Protein AF-A0A256Z1C2-F1 (afdb_monomer)

Secondary structure (DSSP, 8-state):
---HHHHHHHGGGSSSSSPPP--S--HHHHHHHHHHHTSTT-------STTSSHHHHHHHHHHHHHHTT--GGG------TTTTS-GGGHHHHTTS-------

Sequence (103 aa):
MIRPELMEIISPFNFWERELDTGYPIEEYLDRFEDYLKVPSTIVAVTGVRRSGKTYLCRQMIRRLMEKGVNRHSLISLSFPYYHTRQRISNSIRRNCTASIRV

Structure (mmCIF, N/CA/C/O backbone):
data_AF-A0A256Z1C2-F1
#
_entry.id   AF-A0A256Z1C2-F1
#
loop_
_atom_site.group_PDB
_atom_site.id
_atom_site.type_symbol
_atom_site.label_atom_id
_atom_site.label_alt_id
_atom_site.label_comp_id
_atom_site.label_asym_id
_atom_site.label_entity_id
_atom_site.label_seq_id
_atom_site.pdbx_PDB_ins_code
_atom_site.Cartn_x
_atom_site.Cartn_y
_atom_site.Cartn_z
_atom_site.occupancy
_atom_site.B_iso_or_equiv
_atom_site.auth_seq_id
_atom_site.auth_comp_id
_atom_site.auth_asym_id
_atom_site.auth_atom_id
_atom_site.pdbx_PDB_model_num
ATOM 1 N N . MET A 1 1 ? 7.517 7.834 18.724 1.00 45.72 1 MET A N 1
ATOM 2 C CA . MET A 1 1 ? 7.719 9.043 17.898 1.00 45.72 1 MET A CA 1
ATOM 3 C C . MET A 1 1 ? 8.659 8.677 16.756 1.00 45.72 1 MET A C 1
ATOM 5 O O . MET A 1 1 ? 9.721 8.127 17.027 1.00 45.72 1 MET A O 1
ATOM 9 N N . ILE A 1 2 ? 8.232 8.853 15.502 1.00 62.06 2 ILE A N 1
ATOM 10 C CA . ILE A 1 2 ? 9.070 8.586 14.319 1.00 62.06 2 ILE A CA 1
ATOM 11 C C . ILE A 1 2 ? 10.225 9.593 14.338 1.00 62.06 2 ILE A C 1
ATOM 13 O O . ILE A 1 2 ? 10.014 10.767 14.630 1.00 62.06 2 ILE A O 1
ATOM 17 N N . ARG A 1 3 ? 11.450 9.121 14.092 1.00 75.62 3 ARG A N 1
ATOM 18 C CA . ARG A 1 3 ? 12.641 9.976 14.063 1.00 75.62 3 ARG A CA 1
ATOM 19 C C . ARG A 1 3 ? 12.549 10.964 12.884 1.00 75.62 3 ARG A C 1
ATOM 21 O O . ARG A 1 3 ? 12.180 10.513 11.797 1.00 75.62 3 ARG A O 1
ATOM 28 N N . PRO A 1 4 ? 12.875 12.259 13.050 1.00 74.81 4 PRO A N 1
ATOM 29 C CA . PRO A 1 4 ? 12.774 13.251 11.972 1.00 74.81 4 PRO A CA 1
ATOM 30 C C . PRO A 1 4 ? 13.534 12.841 10.706 1.00 74.81 4 PRO A C 1
ATOM 32 O O . PRO A 1 4 ? 13.035 13.008 9.597 1.00 74.81 4 PRO A O 1
ATOM 35 N N . GLU A 1 5 ? 14.694 12.204 10.876 1.00 76.50 5 GLU A N 1
ATOM 36 C CA . GLU A 1 5 ? 15.541 11.730 9.778 1.00 76.50 5 GLU A CA 1
ATOM 37 C C . GLU A 1 5 ? 14.872 10.603 8.986 1.00 76.50 5 GLU A C 1
ATOM 39 O O . GLU A 1 5 ? 15.088 10.457 7.787 1.00 76.50 5 GLU A O 1
ATOM 44 N N . LEU A 1 6 ? 14.046 9.789 9.653 1.00 73.25 6 LEU A N 1
ATOM 45 C CA . LEU A 1 6 ? 13.258 8.772 8.974 1.00 73.25 6 LEU A CA 1
ATOM 46 C C . LEU A 1 6 ? 12.157 9.445 8.154 1.00 73.25 6 LEU A C 1
ATOM 48 O O . LEU A 1 6 ? 11.985 9.081 6.999 1.00 73.25 6 LEU A O 1
ATOM 52 N N . MET A 1 7 ? 11.477 10.453 8.709 1.00 72.62 7 MET A N 1
ATOM 53 C CA . MET A 1 7 ? 10.385 11.170 8.040 1.00 72.62 7 MET A CA 1
ATOM 54 C C . MET A 1 7 ? 10.808 11.747 6.682 1.00 72.62 7 MET A C 1
ATOM 56 O O . MET A 1 7 ? 10.088 11.586 5.699 1.00 72.62 7 MET A O 1
ATOM 60 N N . GLU A 1 8 ? 12.006 12.329 6.606 1.00 75.88 8 GLU A N 1
ATOM 61 C CA . GLU A 1 8 ? 12.574 12.871 5.365 1.00 75.88 8 GLU A CA 1
ATOM 62 C C . GLU A 1 8 ? 12.800 11.783 4.296 1.00 75.88 8 GLU A C 1
ATOM 64 O O . GLU A 1 8 ? 12.578 12.007 3.107 1.00 75.88 8 GLU A O 1
ATOM 69 N N . ILE A 1 9 ? 13.174 10.569 4.715 1.00 76.50 9 ILE A N 1
ATOM 70 C CA . ILE A 1 9 ? 13.432 9.438 3.812 1.00 76.50 9 ILE A CA 1
ATOM 71 C C . ILE A 1 9 ? 12.128 8.837 3.271 1.00 76.50 9 ILE A C 1
ATOM 73 O O . ILE A 1 9 ? 12.075 8.442 2.106 1.00 76.50 9 ILE A O 1
ATOM 77 N N . ILE A 1 10 ? 11.086 8.731 4.103 1.00 77.81 10 ILE A N 1
ATOM 78 C CA . ILE A 1 10 ? 9.801 8.122 3.710 1.00 77.81 10 ILE A CA 1
ATOM 79 C C . ILE A 1 10 ? 8.843 9.110 3.045 1.00 77.81 10 ILE A C 1
ATOM 81 O O . ILE A 1 10 ? 8.037 8.670 2.225 1.00 77.81 10 ILE A O 1
ATOM 85 N N . SER A 1 11 ? 8.919 10.410 3.342 1.00 78.94 11 SER A N 1
ATOM 86 C CA . SER A 1 11 ? 8.001 11.423 2.791 1.00 78.94 11 SER A CA 1
ATOM 87 C C . SER A 1 11 ? 7.818 11.336 1.259 1.00 78.94 11 SER A C 1
ATOM 89 O O . SER A 1 11 ? 6.672 11.280 0.812 1.00 78.94 11 SER A O 1
ATOM 91 N N . PRO A 1 12 ? 8.877 11.163 0.433 1.00 76.31 12 PRO A N 1
ATOM 92 C CA . PRO A 1 12 ? 8.740 11.095 -1.027 1.00 76.31 12 PRO A CA 1
ATOM 93 C C . PRO A 1 12 ? 7.942 9.895 -1.555 1.00 76.31 12 PRO A C 1
ATOM 95 O O . PRO A 1 12 ? 7.509 9.901 -2.706 1.00 76.31 12 PRO A O 1
ATOM 98 N N . PHE A 1 13 ? 7.784 8.842 -0.750 1.00 73.88 13 PHE A N 1
ATOM 99 C CA . PHE A 1 13 ? 7.085 7.611 -1.129 1.00 73.88 13 PHE A CA 1
ATOM 100 C C . PHE A 1 13 ? 5.658 7.541 -0.579 1.00 73.88 13 PHE A C 1
ATOM 102 O O . PHE A 1 13 ? 4.981 6.530 -0.791 1.00 73.88 13 PHE A O 1
ATOM 109 N N . ASN A 1 14 ? 5.216 8.590 0.119 1.00 82.12 14 ASN A N 1
ATOM 110 C CA . ASN A 1 14 ? 3.912 8.688 0.755 1.00 82.12 14 ASN A CA 1
ATOM 111 C C . ASN A 1 14 ? 3.049 9.770 0.105 1.00 82.12 14 ASN A C 1
ATOM 113 O O . ASN A 1 14 ? 3.546 10.755 -0.432 1.00 82.12 14 ASN A O 1
ATOM 117 N N . PHE A 1 15 ? 1.732 9.608 0.217 1.00 77.38 15 PHE A N 1
ATOM 118 C CA . PHE A 1 15 ? 0.740 10.566 -0.278 1.00 77.38 15 PHE A CA 1
ATOM 119 C C . PHE A 1 15 ? 0.519 11.746 0.693 1.00 77.38 15 PHE A C 1
ATOM 121 O O . PHE A 1 15 ? -0.608 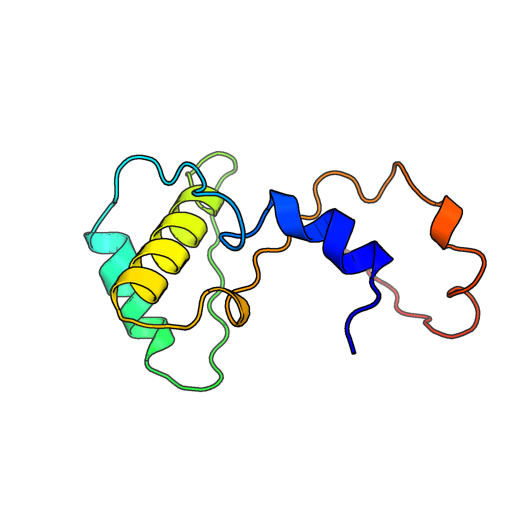12.202 0.886 1.00 77.38 15 PHE A O 1
ATOM 128 N N . TRP A 1 16 ? 1.574 12.199 1.379 1.00 79.12 16 TRP A N 1
ATOM 129 C CA . TRP A 1 16 ? 1.471 13.250 2.398 1.00 79.12 16 TRP A CA 1
ATOM 130 C C . TRP A 1 16 ? 1.508 14.640 1.774 1.00 79.12 16 TRP A C 1
ATOM 132 O O . TRP A 1 16 ? 0.563 15.406 1.916 1.00 79.12 16 TRP A O 1
ATOM 142 N N . GLU A 1 17 ? 2.583 14.941 1.050 1.00 71.56 17 GLU A N 1
ATOM 143 C CA . GLU A 1 17 ? 2.816 16.266 0.463 1.00 71.56 17 GLU A CA 1
ATOM 144 C C . GLU A 1 17 ? 2.633 16.280 -1.058 1.00 71.56 17 GLU A C 1
ATOM 146 O O . GLU A 1 17 ? 2.612 17.344 -1.674 1.00 71.56 17 GLU A O 1
ATOM 151 N N . ARG A 1 18 ? 2.539 15.100 -1.687 1.00 75.25 18 ARG A N 1
ATOM 152 C CA . ARG A 1 18 ? 2.477 14.944 -3.144 1.00 75.25 18 ARG A CA 1
ATOM 153 C C . ARG A 1 18 ? 1.520 13.830 -3.533 1.00 75.25 18 ARG A C 1
ATOM 155 O O . ARG A 1 18 ? 1.441 12.803 -2.862 1.00 75.25 18 ARG A O 1
ATOM 162 N N . GLU A 1 19 ? 0.836 14.017 -4.654 1.00 76.81 19 GLU A N 1
ATOM 163 C CA . GLU A 1 19 ? 0.109 12.930 -5.298 1.00 76.81 19 GLU A CA 1
ATOM 164 C C . GLU A 1 19 ? 1.101 12.027 -6.031 1.00 76.81 19 GLU A C 1
ATOM 166 O O . GLU A 1 19 ? 1.933 12.491 -6.813 1.00 76.81 19 GLU A O 1
ATOM 171 N N . 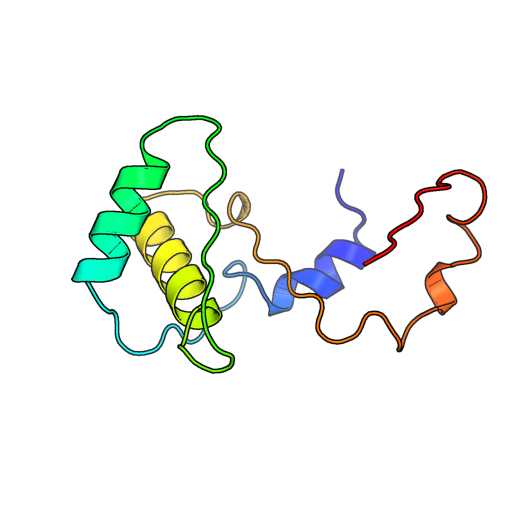LEU A 1 20 ? 1.044 10.726 -5.746 1.00 81.38 20 LEU A N 1
ATOM 172 C CA . LEU A 1 20 ? 1.843 9.742 -6.463 1.00 81.38 20 LEU A CA 1
ATOM 173 C C . LEU A 1 20 ? 1.088 9.264 -7.698 1.00 81.38 20 LEU A C 1
ATOM 1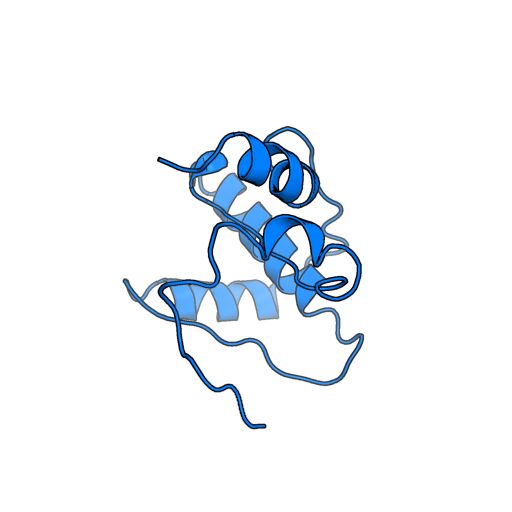75 O O . LEU A 1 20 ? -0.129 9.067 -7.666 1.00 81.38 20 LEU A O 1
ATOM 179 N N . ASP A 1 21 ? 1.842 8.989 -8.761 1.00 82.06 21 ASP A N 1
ATOM 180 C CA . ASP A 1 21 ? 1.296 8.313 -9.929 1.00 82.06 21 ASP A CA 1
ATOM 181 C C . ASP A 1 21 ? 0.748 6.933 -9.531 1.00 82.06 21 ASP A C 1
ATOM 183 O O . ASP A 1 21 ? 1.451 6.068 -8.984 1.00 82.06 21 ASP A O 1
ATOM 187 N N . THR A 1 22 ? -0.545 6.777 -9.795 1.00 84.12 22 THR A N 1
ATOM 188 C CA . THR A 1 22 ? -1.352 5.595 -9.499 1.00 84.12 22 THR A CA 1
ATOM 189 C C . THR A 1 22 ? -1.713 4.822 -10.764 1.00 84.12 22 THR A C 1
ATOM 191 O O . THR A 1 22 ? -2.236 3.718 -10.650 1.00 84.12 22 THR A O 1
ATOM 194 N N . GLY A 1 23 ? -1.362 5.309 -11.959 1.00 85.25 23 GLY A N 1
ATOM 195 C CA . GLY A 1 23 ? -1.719 4.666 -13.223 1.00 85.25 23 GLY A CA 1
ATOM 196 C C . GLY A 1 23 ? -3.235 4.524 -13.424 1.00 85.25 23 GLY A C 1
ATOM 197 O O . GLY A 1 23 ? -4.025 5.258 -12.835 1.00 85.25 23 GLY A O 1
ATOM 198 N N . TYR A 1 24 ? -3.640 3.561 -14.258 1.00 85.44 24 TYR A N 1
ATOM 199 C CA . TYR A 1 24 ? -5.050 3.269 -14.529 1.00 85.44 24 TYR A CA 1
ATOM 200 C C . TYR A 1 24 ? -5.609 2.248 -13.521 1.00 85.44 24 TYR A C 1
ATOM 202 O O . TYR A 1 24 ? -5.014 1.171 -13.381 1.00 85.44 24 TYR A O 1
ATOM 210 N N . PRO A 1 25 ? -6.710 2.556 -12.812 1.00 82.88 25 PRO A N 1
ATOM 211 C CA . PRO A 1 25 ? -7.271 1.668 -11.802 1.00 82.88 25 PRO A CA 1
ATOM 212 C C . PRO A 1 25 ? -7.828 0.390 -12.433 1.00 82.88 25 PRO A C 1
ATOM 214 O O . PRO A 1 25 ? -8.482 0.422 -13.472 1.00 82.88 25 PRO A O 1
ATOM 217 N N . ILE A 1 26 ? -7.572 -0.747 -11.786 1.00 87.19 26 ILE A N 1
ATOM 218 C CA . ILE A 1 26 ? -8.169 -2.030 -12.166 1.00 87.19 26 ILE A CA 1
ATOM 219 C C . ILE A 1 26 ? -9.197 -2.391 -11.097 1.00 87.19 26 ILE A C 1
ATOM 221 O O . ILE A 1 26 ? -8.861 -3.031 -10.098 1.00 87.19 26 ILE A O 1
ATOM 225 N N . GLU A 1 27 ? -10.435 -1.935 -11.294 1.00 91.75 27 GLU A N 1
ATOM 226 C CA . GLU A 1 27 ? -11.483 -1.970 -10.261 1.00 91.75 27 GLU A CA 1
ATOM 227 C C . GLU A 1 27 ? -11.726 -3.370 -9.691 1.00 91.75 27 GLU A C 1
ATOM 229 O O . GLU A 1 27 ? -11.793 -3.520 -8.477 1.00 91.75 27 GLU A O 1
ATOM 234 N N . GLU A 1 28 ? -11.715 -4.412 -10.528 1.00 91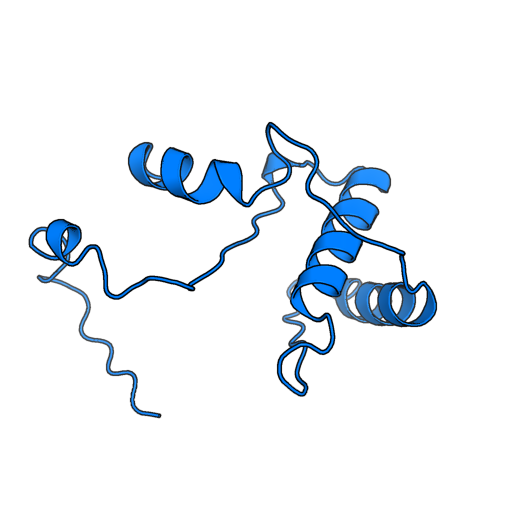.50 28 GLU A N 1
ATOM 235 C CA . GLU A 1 28 ? -11.906 -5.799 -10.080 1.00 91.50 28 GLU A CA 1
ATOM 236 C C . GLU A 1 28 ? -10.896 -6.217 -8.992 1.00 91.50 28 GLU A C 1
ATOM 238 O O . GLU A 1 28 ? -11.258 -6.835 -7.990 1.00 91.50 28 GLU A O 1
ATOM 243 N N . TYR A 1 29 ? -9.614 -5.870 -9.155 1.00 90.12 29 TYR A N 1
ATOM 244 C CA . TYR A 1 29 ? -8.594 -6.205 -8.157 1.00 90.12 29 TYR A CA 1
ATOM 245 C C . TYR A 1 29 ? -8.680 -5.307 -6.929 1.00 90.12 29 TYR A C 1
ATOM 247 O O . TYR A 1 29 ? -8.378 -5.768 -5.827 1.00 90.12 29 TYR A O 1
ATOM 255 N N . LEU A 1 30 ? -9.070 -4.044 -7.105 1.00 91.69 30 LEU A N 1
ATOM 256 C CA . LEU A 1 30 ? -9.251 -3.115 -5.994 1.00 91.69 30 LEU A CA 1
ATOM 257 C C . LEU A 1 30 ? -10.416 -3.542 -5.105 1.00 91.69 30 LEU A C 1
ATOM 259 O O . LEU A 1 30 ? -10.247 -3.572 -3.891 1.00 91.69 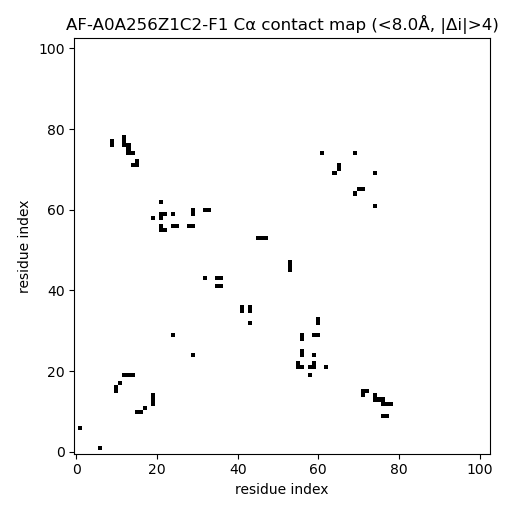30 LEU A O 1
ATOM 263 N N . ASP A 1 31 ? -11.536 -3.960 -5.687 1.00 93.25 31 ASP A N 1
ATOM 264 C CA . ASP A 1 31 ? -12.702 -4.430 -4.938 1.00 93.25 31 ASP A CA 1
ATOM 265 C C . ASP A 1 31 ? -12.363 -5.678 -4.114 1.00 93.25 31 ASP A C 1
ATOM 267 O O . ASP A 1 31 ? -12.605 -5.718 -2.908 1.00 93.25 31 ASP A O 1
ATOM 271 N N . ARG A 1 32 ? -11.684 -6.660 -4.723 1.00 91.12 32 ARG A N 1
ATOM 272 C CA . ARG A 1 32 ? -11.239 -7.869 -4.005 1.00 91.12 32 ARG A CA 1
ATOM 273 C C . ARG A 1 32 ? -10.245 -7.547 -2.896 1.00 91.12 32 ARG A C 1
ATOM 275 O O . ARG A 1 32 ? -10.299 -8.145 -1.826 1.00 91.12 32 ARG A O 1
ATOM 282 N N . PHE A 1 33 ? -9.314 -6.628 -3.144 1.00 91.12 33 PHE A N 1
ATOM 283 C CA . PHE A 1 33 ? -8.347 -6.207 -2.135 1.00 91.12 33 PHE A CA 1
ATOM 284 C C . PHE A 1 33 ? -9.067 -5.499 -0.976 1.00 91.12 33 PHE A C 1
ATOM 286 O O . PHE A 1 33 ? -8.812 -5.807 0.188 1.00 91.12 33 PHE A O 1
ATOM 293 N N . GLU A 1 34 ? -10.028 -4.629 -1.268 1.00 90.50 34 GLU A N 1
ATOM 294 C CA . GLU A 1 34 ? -10.829 -3.972 -0.241 1.00 90.50 34 GLU A CA 1
ATOM 295 C C . GLU A 1 34 ? -11.626 -4.967 0.611 1.00 90.50 34 GLU A C 1
ATOM 297 O O . GLU A 1 34 ? -11.657 -4.827 1.834 1.00 90.50 34 GLU A O 1
ATOM 302 N N . ASP A 1 35 ? -12.205 -6.001 0.003 1.00 90.88 35 ASP A N 1
ATOM 303 C CA . ASP A 1 35 ? -12.910 -7.052 0.738 1.00 90.88 35 ASP A CA 1
ATOM 304 C C . ASP A 1 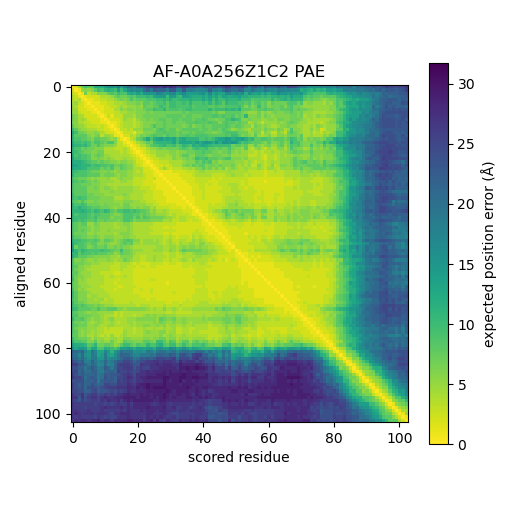35 ? -12.014 -7.737 1.779 1.00 90.88 35 ASP A C 1
ATOM 306 O O . ASP A 1 35 ? -12.452 -7.969 2.908 1.00 90.88 35 ASP A O 1
ATOM 310 N N . TYR A 1 36 ? -10.740 -7.980 1.456 1.00 90.00 36 TYR A N 1
ATOM 311 C CA . TYR A 1 36 ? -9.779 -8.526 2.420 1.00 90.00 36 TYR A CA 1
ATOM 312 C C . TYR A 1 36 ? -9.410 -7.536 3.537 1.00 90.00 36 TYR A C 1
ATOM 314 O O . TYR A 1 36 ? -9.075 -7.963 4.642 1.00 90.00 36 TYR A O 1
ATOM 322 N N . LEU A 1 37 ? -9.479 -6.226 3.279 1.00 87.94 37 LEU A N 1
ATOM 323 C CA . LEU A 1 37 ? -9.163 -5.180 4.261 1.00 87.94 37 LEU A CA 1
ATOM 324 C C . LEU A 1 37 ? -10.309 -4.891 5.244 1.00 87.94 37 LEU A C 1
ATOM 326 O O . LEU A 1 37 ? -10.066 -4.278 6.283 1.00 87.94 37 LEU A O 1
ATOM 330 N N . LYS A 1 38 ? -11.541 -5.341 4.962 1.00 87.56 38 LYS A N 1
ATOM 331 C CA . LYS A 1 38 ? -12.695 -5.179 5.872 1.00 87.56 38 LYS A CA 1
ATOM 332 C C . LYS A 1 38 ? -12.507 -5.898 7.207 1.00 87.56 38 LYS A C 1
ATOM 334 O O . LYS A 1 38 ? -13.121 -5.513 8.200 1.00 87.56 38 LYS A O 1
ATOM 339 N N . VAL A 1 39 ? -11.681 -6.943 7.237 1.00 89.00 39 VAL A N 1
ATOM 340 C CA . VAL A 1 39 ? -11.395 -7.689 8.461 1.00 89.00 39 VAL A CA 1
ATOM 341 C C . VAL A 1 39 ? -10.326 -6.930 9.260 1.00 89.00 39 VAL A C 1
ATOM 343 O O . VAL A 1 39 ? -9.186 -6.816 8.796 1.00 89.00 39 VAL A O 1
ATOM 346 N N . PRO A 1 40 ? -10.647 -6.405 10.458 1.00 86.31 40 PRO A N 1
ATOM 347 C CA . PRO A 1 40 ? -9.703 -5.622 11.247 1.00 86.31 40 PRO A CA 1
ATOM 348 C C . PRO A 1 40 ? -8.462 -6.448 11.601 1.00 86.31 40 PRO A C 1
ATOM 350 O O . PRO A 1 40 ? -8.544 -7.653 11.826 1.00 86.31 40 PRO A O 1
ATOM 353 N N . SER A 1 41 ? -7.306 -5.783 11.663 1.00 86.69 41 SER A N 1
ATOM 354 C CA . SER A 1 41 ? -6.014 -6.404 11.999 1.00 86.69 41 SER A CA 1
ATOM 355 C C . SER A 1 41 ? -5.557 -7.510 11.035 1.00 86.69 41 SER A C 1
ATOM 357 O O . SER A 1 41 ? -4.777 -8.384 11.414 1.00 86.69 41 SER A O 1
ATOM 359 N N . THR A 1 42 ? -6.001 -7.459 9.777 1.00 88.62 42 THR A N 1
ATOM 360 C CA . THR A 1 42 ? -5.616 -8.429 8.744 1.00 88.62 42 THR A CA 1
ATOM 361 C C . THR A 1 42 ? -4.376 -7.987 7.984 1.00 88.62 42 THR A C 1
ATOM 363 O O . THR A 1 42 ? -4.204 -6.816 7.647 1.00 88.62 42 THR A O 1
ATOM 366 N N . ILE A 1 43 ? -3.521 -8.958 7.670 1.00 90.38 43 ILE A N 1
ATOM 367 C CA . ILE A 1 43 ? -2.371 -8.771 6.790 1.00 90.38 43 ILE A CA 1
ATOM 368 C C . ILE A 1 43 ? -2.723 -9.367 5.430 1.00 90.38 43 ILE A C 1
ATOM 370 O O . ILE A 1 43 ? -2.981 -10.563 5.315 1.00 90.38 43 ILE A O 1
ATOM 374 N N . VAL A 1 44 ? -2.694 -8.534 4.392 1.00 90.44 44 VAL A N 1
ATOM 375 C CA . VAL A 1 44 ? -2.922 -8.956 3.006 1.00 90.44 44 VAL A CA 1
ATOM 376 C C . VAL A 1 44 ? -1.591 -8.954 2.263 1.00 90.44 44 VAL A C 1
ATOM 378 O O . VAL A 1 44 ? -0.907 -7.933 2.196 1.00 90.44 44 VAL A O 1
ATOM 381 N N . ALA A 1 45 ? -1.215 -10.100 1.695 1.00 90.88 45 ALA A N 1
ATOM 382 C CA . ALA A 1 45 ? 0.006 -10.245 0.910 1.00 90.88 45 ALA A CA 1
ATOM 383 C C . ALA A 1 45 ? -0.319 -10.318 -0.589 1.00 90.88 45 ALA A C 1
ATOM 385 O O . ALA A 1 45 ? -1.010 -11.228 -1.039 1.00 90.88 45 ALA A O 1
ATOM 386 N N . VAL A 1 46 ? 0.221 -9.382 -1.375 1.00 90.44 46 VAL A N 1
ATOM 387 C CA . VAL A 1 46 ? 0.090 -9.378 -2.840 1.00 90.44 46 VAL A CA 1
ATOM 388 C C . VAL A 1 46 ? 1.331 -10.025 -3.458 1.00 90.44 46 VAL A C 1
ATOM 390 O O . VAL A 1 46 ? 2.429 -9.465 -3.407 1.00 90.44 46 VAL A O 1
ATOM 393 N N . THR A 1 47 ? 1.171 -11.200 -4.063 1.00 91.81 47 THR A N 1
ATOM 394 C CA . THR A 1 47 ? 2.262 -11.974 -4.681 1.00 91.81 47 THR A CA 1
ATOM 395 C C . THR A 1 47 ? 2.127 -12.026 -6.208 1.00 91.81 47 THR A C 1
ATOM 397 O O . THR A 1 47 ? 1.118 -11.615 -6.774 1.00 91.81 47 THR A O 1
ATOM 400 N N . GLY A 1 48 ? 3.190 -12.439 -6.910 1.00 91.00 48 GLY A N 1
ATOM 401 C CA . GLY A 1 48 ? 3.191 -12.588 -8.373 1.00 91.00 48 GLY A CA 1
ATOM 402 C C . GLY A 1 48 ? 4.499 -12.158 -9.043 1.00 91.00 48 GLY A C 1
ATOM 403 O O . GLY A 1 48 ? 5.397 -11.609 -8.399 1.00 91.00 48 GLY A O 1
ATOM 404 N N . VAL A 1 49 ? 4.593 -12.342 -10.361 1.00 92.88 49 VAL A N 1
ATOM 405 C CA . VAL A 1 49 ? 5.812 -12.103 -11.163 1.00 92.88 49 VAL A CA 1
ATOM 406 C C . VAL A 1 49 ? 6.310 -10.654 -11.114 1.00 92.88 49 VAL A C 1
ATOM 408 O O . VAL A 1 49 ? 5.530 -9.712 -10.953 1.00 92.88 49 VAL A O 1
ATOM 411 N N . ARG A 1 50 ? 7.625 -10.422 -11.240 1.00 88.06 50 ARG A N 1
ATOM 412 C CA . ARG A 1 50 ? 8.156 -9.045 -11.306 1.00 88.06 50 ARG A CA 1
ATOM 413 C C . ARG A 1 50 ? 7.477 -8.269 -12.442 1.00 88.06 50 ARG A C 1
ATOM 415 O O . ARG A 1 50 ? 7.158 -8.837 -13.474 1.00 88.06 50 ARG A O 1
ATOM 422 N N . ARG A 1 51 ? 7.265 -6.963 -12.234 1.00 85.12 51 ARG A N 1
ATOM 423 C CA . ARG A 1 51 ? 6.602 -6.036 -13.179 1.00 85.12 51 ARG A CA 1
ATOM 424 C C . ARG A 1 51 ? 5.097 -6.244 -13.406 1.00 85.12 51 ARG A C 1
ATOM 426 O O . ARG A 1 51 ? 4.518 -5.463 -14.142 1.00 85.12 51 ARG A O 1
ATOM 433 N N . SER A 1 52 ? 4.433 -7.153 -12.691 1.00 88.25 52 SER A N 1
ATOM 434 C CA . SER A 1 52 ? 2.969 -7.332 -12.749 1.00 88.25 52 SER A CA 1
ATOM 435 C C . SER A 1 52 ? 2.133 -6.196 -12.124 1.00 88.25 52 SER A C 1
ATOM 437 O O . SER A 1 52 ? 0.987 -6.411 -11.756 1.00 88.25 52 SER A O 1
ATOM 439 N N . GLY A 1 53 ? 2.708 -5.014 -11.886 1.00 87.50 53 GLY A N 1
ATOM 440 C CA . GLY A 1 53 ? 1.958 -3.877 -11.343 1.00 87.50 53 GLY A CA 1
ATOM 441 C C . GLY A 1 53 ? 1.591 -3.937 -9.852 1.00 87.50 53 GLY A C 1
ATOM 442 O O . GLY A 1 53 ? 0.889 -3.053 -9.390 1.00 87.50 5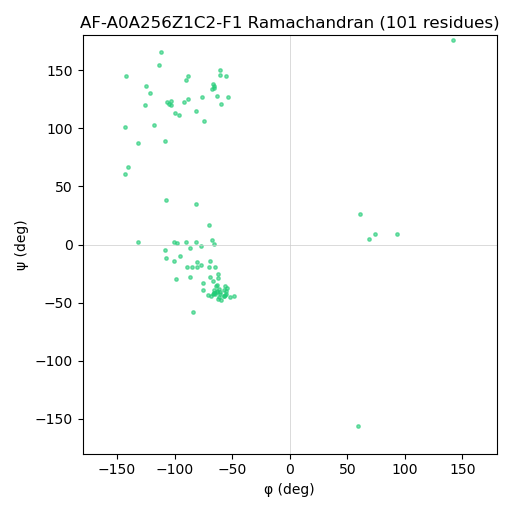3 GLY A O 1
ATOM 443 N N . LYS A 1 54 ? 2.090 -4.891 -9.051 1.00 90.94 54 LYS A N 1
ATOM 444 C CA . LYS A 1 54 ? 1.738 -5.003 -7.609 1.00 90.94 54 LYS A CA 1
ATOM 445 C C . LYS A 1 54 ? 1.915 -3.706 -6.812 1.00 90.94 54 LYS A C 1
ATOM 447 O O . LYS A 1 54 ? 1.045 -3.323 -6.046 1.00 90.94 54 LYS A O 1
ATOM 452 N N . THR A 1 55 ? 3.036 -3.010 -7.006 1.00 88.88 55 THR A N 1
ATOM 453 C CA . THR A 1 55 ? 3.287 -1.721 -6.342 1.00 88.88 55 THR A CA 1
ATOM 454 C C . THR A 1 55 ? 2.283 -0.657 -6.780 1.00 88.88 55 THR A C 1
ATOM 456 O O . THR A 1 55 ? 1.878 0.162 -5.962 1.00 88.88 55 THR A O 1
ATOM 459 N N . TYR A 1 56 ? 1.862 -0.683 -8.047 1.00 90.00 56 TYR A N 1
ATOM 460 C CA . TYR A 1 56 ? 0.818 0.203 -8.555 1.00 90.00 56 TYR A CA 1
ATOM 461 C C . TYR A 1 56 ? -0.538 -0.141 -7.939 1.00 90.00 56 TYR A C 1
ATOM 463 O O . TYR A 1 56 ? -1.191 0.763 -7.437 1.00 90.00 56 TYR A O 1
ATOM 471 N N . LEU A 1 57 ? -0.898 -1.424 -7.845 1.00 91.31 57 LEU A N 1
ATOM 472 C CA . LEU A 1 57 ? -2.129 -1.862 -7.180 1.00 91.31 57 LEU A CA 1
ATOM 473 C C . LEU A 1 57 ? -2.189 -1.390 -5.715 1.00 91.31 57 LEU A C 1
ATOM 475 O O . LEU A 1 57 ? -3.199 -0.844 -5.282 1.00 91.31 57 LEU A O 1
ATOM 479 N N . CYS A 1 58 ? -1.091 -1.513 -4.958 1.00 91.06 58 CYS A N 1
ATOM 480 C CA . CYS A 1 58 ? -1.042 -0.998 -3.585 1.00 91.06 58 CYS A CA 1
ATOM 481 C C . CYS A 1 58 ? -1.201 0.531 -3.523 1.00 91.06 58 CYS A C 1
ATOM 483 O O . CYS A 1 58 ? -1.889 1.040 -2.643 1.00 91.06 58 CYS A O 1
ATOM 485 N N . ARG A 1 59 ? -0.593 1.281 -4.452 1.00 90.56 59 ARG A N 1
ATOM 486 C CA . ARG A 1 59 ? -0.754 2.746 -4.522 1.00 90.56 59 ARG A CA 1
ATOM 487 C C . ARG A 1 59 ? -2.184 3.150 -4.870 1.00 90.56 59 ARG A C 1
ATOM 489 O O . ARG A 1 59 ? -2.703 4.087 -4.275 1.00 90.56 59 ARG A O 1
ATOM 496 N N . GLN A 1 60 ? -2.809 2.441 -5.805 1.00 92.19 60 GLN A N 1
ATOM 497 C CA . GLN A 1 60 ? -4.208 2.640 -6.178 1.00 92.19 60 GLN A CA 1
ATOM 498 C C . GLN A 1 60 ? -5.131 2.390 -4.983 1.00 92.19 60 GLN A C 1
ATOM 500 O O . GLN A 1 60 ? -6.013 3.200 -4.716 1.00 92.19 60 GLN A O 1
ATOM 505 N N . MET A 1 61 ? -4.870 1.336 -4.205 1.00 92.00 61 MET A N 1
ATOM 506 C CA . MET A 1 61 ? -5.612 1.070 -2.973 1.00 92.00 61 MET A CA 1
ATOM 507 C C . MET A 1 61 ? -5.453 2.203 -1.950 1.00 92.00 61 MET A C 1
ATOM 509 O O . MET A 1 61 ? -6.442 2.677 -1.401 1.00 92.00 61 MET A O 1
ATOM 513 N N . ILE A 1 62 ? -4.229 2.696 -1.729 1.00 90.94 62 ILE A N 1
ATOM 514 C CA . ILE A 1 62 ? -3.986 3.838 -0.829 1.00 90.94 62 ILE A CA 1
ATOM 515 C C . ILE A 1 62 ? -4.790 5.066 -1.278 1.00 90.94 62 ILE A C 1
ATOM 517 O O . ILE A 1 62 ? -5.444 5.698 -0.450 1.00 90.94 62 ILE A O 1
ATOM 521 N N . ARG A 1 63 ? -4.802 5.368 -2.581 1.00 90.75 63 ARG A N 1
ATOM 522 C CA . ARG A 1 63 ? -5.614 6.455 -3.143 1.00 90.75 63 ARG A CA 1
ATOM 523 C C . ARG A 1 63 ? -7.107 6.248 -2.877 1.00 90.75 63 ARG A C 1
ATOM 525 O O . ARG A 1 63 ? -7.755 7.161 -2.376 1.00 90.75 63 ARG A O 1
ATOM 532 N N . ARG A 1 64 ? -7.631 5.046 -3.127 1.00 91.00 64 ARG A N 1
ATOM 533 C CA . ARG A 1 64 ? -9.042 4.710 -2.883 1.00 91.00 64 ARG A CA 1
ATOM 534 C C . ARG A 1 64 ? -9.420 4.839 -1.402 1.00 91.00 64 ARG A C 1
ATOM 536 O O . ARG A 1 64 ? -10.494 5.337 -1.080 1.00 91.00 64 ARG A O 1
ATOM 543 N N . LEU A 1 65 ? -8.527 4.461 -0.485 1.00 90.44 65 LEU A N 1
ATOM 544 C CA . LEU A 1 65 ? -8.720 4.660 0.958 1.00 90.44 65 LEU A CA 1
ATOM 545 C C . LEU A 1 65 ? -8.746 6.149 1.338 1.00 90.44 65 LEU A C 1
ATOM 547 O O . LEU A 1 65 ? -9.560 6.556 2.167 1.00 90.44 65 LEU A O 1
ATOM 551 N N . MET A 1 66 ? -7.901 6.977 0.718 1.00 89.31 66 MET A N 1
ATOM 552 C CA . MET A 1 66 ? -7.921 8.431 0.927 1.00 89.31 66 MET A CA 1
ATOM 553 C C . MET A 1 66 ? -9.217 9.064 0.411 1.00 89.31 66 MET A C 1
ATOM 555 O O . MET A 1 66 ? -9.784 9.919 1.087 1.00 89.31 66 MET A O 1
ATOM 559 N N . GLU A 1 67 ? -9.705 8.632 -0.754 1.00 89.94 67 GLU A N 1
ATOM 560 C CA . GLU A 1 67 ? -10.990 9.071 -1.322 1.00 89.94 67 GLU A CA 1
ATOM 561 C C . GLU A 1 67 ? -12.175 8.681 -0.419 1.00 89.94 67 GLU A C 1
ATOM 563 O O . GLU A 1 67 ? -13.161 9.409 -0.338 1.00 89.94 67 GLU A O 1
ATOM 568 N N . LYS A 1 68 ? -12.043 7.589 0.345 1.00 89.50 68 LYS A N 1
ATOM 569 C CA . LYS A 1 68 ? -13.007 7.145 1.368 1.00 89.50 68 LYS A CA 1
ATOM 570 C C . LYS A 1 68 ? -12.874 7.855 2.721 1.00 89.50 68 LYS A C 1
ATOM 572 O O . LYS A 1 68 ? -13.609 7.532 3.650 1.00 89.50 68 LYS A O 1
ATOM 577 N N . GLY A 1 69 ? -11.963 8.822 2.848 1.00 89.06 69 GLY A N 1
ATOM 578 C CA . GLY A 1 69 ? -11.806 9.647 4.049 1.00 89.06 69 GLY A CA 1
ATOM 579 C C . GLY A 1 69 ? -10.778 9.138 5.063 1.00 89.06 69 GLY A C 1
ATOM 580 O O . GLY A 1 69 ? -10.683 9.697 6.158 1.00 89.06 69 GLY A O 1
ATOM 581 N N . VAL A 1 70 ? -9.977 8.118 4.731 1.00 88.44 70 VAL A N 1
ATOM 582 C CA . VAL A 1 70 ? -8.867 7.692 5.598 1.00 88.44 70 VAL A CA 1
ATOM 583 C C . VAL A 1 70 ? -7.792 8.780 5.635 1.00 88.44 70 VAL A C 1
ATOM 585 O O . VAL A 1 70 ? -7.386 9.326 4.606 1.00 88.44 70 VAL A O 1
ATOM 588 N N . ASN A 1 71 ? -7.305 9.101 6.836 1.00 85.94 71 ASN A N 1
ATOM 589 C CA . ASN A 1 71 ? -6.313 10.154 7.017 1.00 85.94 71 ASN A CA 1
ATOM 590 C C . ASN A 1 71 ? -4.996 9.807 6.301 1.00 85.94 71 ASN A C 1
ATOM 592 O O . ASN A 1 71 ? -4.391 8.762 6.548 1.00 85.94 71 ASN A O 1
ATOM 596 N N . ARG A 1 72 ? -4.508 10.733 5.471 1.00 83.31 72 ARG A N 1
ATOM 597 C CA . ARG A 1 72 ? -3.295 10.576 4.651 1.00 83.31 72 ARG A CA 1
ATOM 598 C C . ARG A 1 72 ? -2.049 10.234 5.471 1.00 83.31 72 ARG A C 1
ATOM 600 O O . ARG A 1 72 ? -1.229 9.444 5.022 1.00 83.31 72 ARG A O 1
ATOM 607 N N . HIS A 1 73 ? -1.929 10.777 6.682 1.00 81.94 73 HIS A N 1
ATOM 608 C CA . HIS A 1 73 ? -0.793 10.530 7.575 1.00 81.94 73 HIS A CA 1
ATOM 609 C C . HIS A 1 73 ? -0.847 9.166 8.272 1.00 81.94 73 HIS A C 1
ATOM 611 O O . HIS A 1 73 ? 0.176 8.702 8.768 1.00 81.94 73 HIS A O 1
ATOM 617 N N . SER A 1 74 ? -2.012 8.510 8.303 1.00 84.81 74 SER A N 1
ATOM 618 C CA . SER A 1 74 ? -2.141 7.144 8.832 1.00 84.81 74 SER A CA 1
ATOM 619 C C . SER A 1 74 ? -1.720 6.069 7.824 1.00 84.81 74 SER A C 1
ATOM 621 O O . SER A 1 74 ? -1.402 4.947 8.212 1.00 84.81 74 SER A O 1
ATOM 623 N N . LEU A 1 75 ? -1.679 6.419 6.534 1.00 86.44 75 LEU A N 1
ATOM 624 C CA . LEU A 1 75 ? -1.281 5.529 5.450 1.00 86.44 75 LEU A CA 1
ATOM 625 C C . LEU A 1 75 ? 0.220 5.681 5.198 1.00 86.44 75 LEU A C 1
ATOM 627 O O . LEU A 1 75 ? 0.708 6.778 4.920 1.00 86.44 75 LEU A O 1
ATOM 631 N N . ILE A 1 76 ? 0.949 4.568 5.303 1.00 85.56 76 ILE A N 1
ATOM 632 C CA . ILE A 1 76 ? 2.406 4.533 5.160 1.00 85.56 76 ILE A CA 1
ATOM 633 C C . ILE A 1 76 ? 2.783 3.506 4.096 1.00 85.56 76 ILE A C 1
ATOM 635 O O . ILE A 1 76 ? 2.516 2.313 4.226 1.00 85.56 76 ILE A O 1
ATOM 639 N N . SER A 1 77 ? 3.450 3.978 3.053 1.00 83.38 77 SER A N 1
ATOM 640 C CA . SER A 1 77 ? 4.092 3.186 2.016 1.00 83.38 77 SER A CA 1
ATOM 641 C C . SER A 1 77 ? 5.600 3.180 2.260 1.00 83.38 77 SER A C 1
ATOM 643 O O . SER A 1 77 ? 6.248 4.226 2.333 1.00 83.38 77 SER A O 1
ATOM 645 N N . LEU A 1 78 ? 6.166 1.980 2.388 1.00 82.31 78 LEU A N 1
ATOM 646 C CA . LEU A 1 78 ? 7.591 1.756 2.608 1.00 82.31 78 LEU A CA 1
ATOM 647 C C . LEU A 1 78 ? 8.146 0.892 1.475 1.00 82.31 78 LEU A C 1
ATOM 649 O O . LEU A 1 78 ? 7.593 -0.156 1.146 1.00 82.31 78 LEU A O 1
ATOM 653 N N . SER A 1 79 ? 9.255 1.327 0.882 1.00 78.81 79 SER A N 1
ATOM 654 C CA . SER A 1 79 ? 9.924 0.618 -0.208 1.00 78.81 79 SER A CA 1
ATOM 655 C C . SER A 1 79 ? 11.385 0.374 0.160 1.00 78.81 79 SER A C 1
ATOM 657 O O . SER A 1 79 ? 12.056 1.281 0.650 1.00 78.81 79 SER A O 1
ATOM 659 N N . PHE A 1 80 ? 11.894 -0.834 -0.108 1.00 72.06 80 PHE A N 1
ATOM 660 C CA . PHE A 1 80 ? 13.260 -1.260 0.238 1.00 72.06 80 PHE A CA 1
ATOM 661 C C . PHE A 1 80 ? 14.245 -1.383 -0.951 1.00 72.06 80 PHE A C 1
ATOM 663 O O . PHE A 1 80 ? 15.070 -2.295 -0.952 1.00 72.06 80 PHE A O 1
ATOM 670 N N . PRO A 1 81 ? 14.236 -0.514 -1.981 1.00 59.75 81 PRO A N 1
ATOM 671 C CA . PRO A 1 81 ? 15.029 -0.753 -3.184 1.00 59.75 81 PRO A CA 1
ATOM 672 C C . PRO A 1 81 ? 16.547 -0.606 -2.970 1.00 59.75 81 PRO A C 1
ATOM 674 O O . PRO A 1 81 ? 17.306 -1.149 -3.764 1.00 59.75 81 PRO A O 1
ATOM 677 N N . TYR A 1 82 ? 17.010 0.074 -1.909 1.00 49.75 82 TYR A N 1
ATOM 678 C CA . TYR A 1 82 ? 18.436 0.377 -1.704 1.00 49.75 82 TYR A CA 1
ATOM 679 C C . TYR A 1 82 ? 18.875 0.319 -0.234 1.00 49.75 82 TYR A C 1
ATOM 681 O O . TYR A 1 82 ? 19.371 1.293 0.326 1.00 49.75 82 TYR A O 1
ATOM 689 N N . TYR A 1 83 ? 18.747 -0.841 0.409 1.00 53.09 83 TYR A N 1
ATOM 690 C CA . TYR A 1 83 ? 19.335 -1.048 1.743 1.00 53.09 83 TYR A CA 1
ATOM 691 C C . TYR A 1 83 ? 20.858 -1.295 1.718 1.00 53.09 83 TYR A C 1
ATOM 693 O O . TYR A 1 83 ? 21.484 -1.373 2.773 1.00 53.09 83 TYR A O 1
ATOM 701 N N . HIS A 1 84 ? 21.489 -1.335 0.536 1.00 49.66 84 HIS A N 1
ATOM 702 C CA . HIS A 1 84 ? 22.941 -1.509 0.401 1.00 49.66 84 HIS A CA 1
ATOM 703 C C . HIS A 1 84 ? 23.766 -0.206 0.406 1.00 49.66 84 HIS A C 1
ATOM 705 O O . HIS A 1 84 ? 24.955 -0.264 0.704 1.00 49.66 84 HIS A O 1
ATOM 711 N N . THR A 1 85 ? 23.188 0.975 0.149 1.00 43.09 85 THR A N 1
ATOM 712 C CA . THR A 1 85 ? 23.978 2.214 -0.065 1.00 43.09 85 THR A CA 1
ATOM 713 C C . THR A 1 85 ? 24.123 3.139 1.148 1.00 43.09 85 THR A C 1
ATOM 715 O O . THR A 1 85 ? 24.790 4.167 1.047 1.00 43.09 85 THR A O 1
ATOM 718 N N . ARG A 1 86 ? 23.584 2.798 2.329 1.00 40.78 86 ARG A N 1
ATOM 719 C CA . ARG A 1 86 ? 23.831 3.566 3.572 1.00 40.78 86 ARG A CA 1
ATOM 720 C C . ARG A 1 86 ? 24.015 2.681 4.809 1.00 40.78 86 ARG A C 1
ATOM 722 O O . ARG A 1 86 ? 23.281 2.782 5.785 1.00 40.78 86 ARG A O 1
ATOM 729 N N . GLN A 1 87 ? 25.105 1.913 4.846 1.00 43.34 87 GLN A N 1
ATOM 730 C CA . GLN A 1 87 ? 25.634 1.345 6.100 1.00 43.34 87 GLN A CA 1
ATOM 731 C C . GLN A 1 87 ? 26.160 2.403 7.104 1.00 43.34 87 GLN A C 1
ATOM 733 O O . GLN A 1 87 ? 26.552 2.040 8.212 1.00 43.34 87 GLN A O 1
ATOM 738 N N . ARG A 1 88 ? 26.106 3.714 6.802 1.00 40.69 88 ARG A N 1
ATOM 739 C CA . ARG A 1 88 ? 26.511 4.779 7.749 1.00 40.69 88 ARG A CA 1
ATOM 740 C C . ARG A 1 88 ? 25.575 4.957 8.952 1.00 40.69 88 ARG A C 1
ATOM 742 O O . ARG A 1 88 ? 26.001 5.549 9.934 1.00 40.69 88 ARG A O 1
ATOM 749 N N . ILE A 1 89 ? 24.365 4.390 8.943 1.00 46.38 89 ILE A N 1
ATOM 750 C CA . ILE A 1 89 ? 23.474 4.382 10.126 1.00 46.38 89 ILE A CA 1
ATOM 751 C C . ILE A 1 89 ? 23.723 3.130 11.004 1.00 46.38 89 ILE A C 1
ATOM 753 O O . ILE A 1 89 ? 23.091 2.937 12.040 1.00 46.38 89 ILE A O 1
ATOM 757 N N . SER A 1 90 ? 24.684 2.266 10.643 1.00 39.03 90 SER A N 1
ATOM 758 C CA . SER A 1 90 ? 24.875 0.980 11.329 1.00 39.03 90 SER A CA 1
ATOM 759 C C . SER A 1 90 ? 25.774 1.015 12.574 1.00 39.03 90 SER A C 1
ATOM 761 O O . SER A 1 90 ? 25.847 0.007 13.260 1.00 39.03 90 SER A O 1
ATOM 763 N 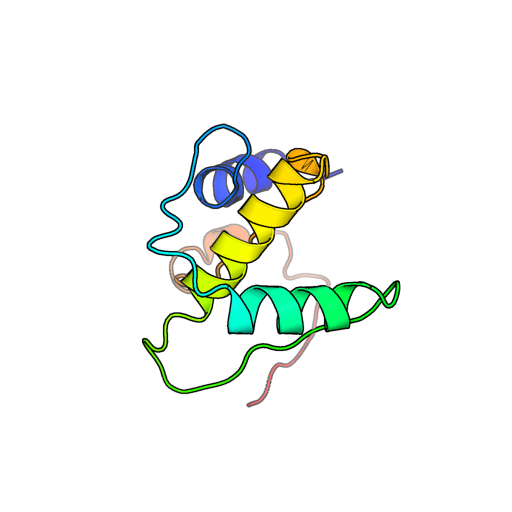N . ASN A 1 91 ? 26.384 2.144 12.957 1.00 40.88 91 ASN A N 1
ATOM 764 C CA . ASN A 1 91 ? 27.271 2.156 14.138 1.00 40.88 91 ASN A CA 1
ATOM 765 C C . ASN A 1 91 ? 26.608 2.600 15.453 1.00 40.88 91 ASN A C 1
ATOM 767 O O . ASN A 1 91 ? 27.198 2.406 16.509 1.00 40.88 91 ASN A O 1
ATOM 771 N N . SER A 1 92 ? 25.375 3.123 15.426 1.00 39.91 92 SER A N 1
ATOM 772 C CA . SER A 1 92 ? 24.634 3.458 16.658 1.00 39.91 92 SER A CA 1
ATOM 773 C C . SER A 1 92 ? 23.622 2.375 17.067 1.00 39.91 92 SER A C 1
ATOM 775 O O . SER A 1 92 ? 23.393 2.166 18.253 1.00 39.91 92 SER A O 1
ATOM 777 N N . ILE A 1 93 ? 23.063 1.624 16.107 1.00 45.62 93 ILE A N 1
ATOM 778 C CA . ILE A 1 93 ? 21.963 0.668 16.360 1.00 45.62 93 ILE A CA 1
ATOM 779 C C . ILE A 1 93 ? 22.456 -0.795 16.464 1.00 45.62 93 ILE A C 1
ATOM 781 O O . ILE A 1 93 ? 21.762 -1.650 17.011 1.00 45.62 93 ILE A O 1
ATOM 785 N N . ARG A 1 94 ? 23.697 -1.098 16.043 1.00 38.78 94 ARG A N 1
ATOM 786 C CA . ARG A 1 94 ? 24.284 -2.459 16.049 1.00 38.78 94 ARG A CA 1
ATOM 787 C C . ARG A 1 94 ? 24.549 -3.089 17.422 1.00 38.78 94 ARG A C 1
ATOM 789 O O . ARG A 1 94 ? 25.090 -4.188 17.455 1.00 38.78 94 ARG A O 1
ATOM 796 N N . ARG A 1 95 ? 24.194 -2.456 18.543 1.00 37.28 95 ARG A N 1
ATOM 797 C CA . ARG A 1 95 ? 24.370 -3.101 19.856 1.00 37.28 95 ARG A CA 1
ATOM 798 C C . ARG A 1 95 ? 23.220 -4.023 20.271 1.00 37.28 95 ARG A C 1
ATOM 800 O O . ARG A 1 95 ? 23.483 -4.886 21.090 1.00 37.28 95 ARG A O 1
ATOM 807 N N . ASN A 1 96 ? 22.010 -3.915 19.700 1.00 35.03 96 ASN A N 1
ATOM 808 C CA . ASN A 1 96 ? 20.836 -4.548 20.334 1.00 35.03 96 ASN A CA 1
ATOM 809 C C . ASN A 1 96 ? 19.897 -5.406 19.470 1.00 35.03 96 ASN A C 1
ATOM 811 O O . ASN A 1 96 ? 18.927 -5.914 20.019 1.00 35.03 96 ASN A O 1
ATOM 815 N N . CYS A 1 97 ? 20.139 -5.633 18.176 1.00 31.91 97 CYS A N 1
ATOM 816 C CA . CYS A 1 97 ? 19.218 -6.463 17.383 1.00 31.91 97 CYS A CA 1
ATOM 817 C C . CYS A 1 97 ? 19.953 -7.522 16.563 1.00 31.91 97 CYS A C 1
ATOM 819 O O . CYS A 1 97 ? 20.272 -7.326 15.391 1.00 31.91 97 CYS A O 1
ATOM 821 N N . THR A 1 98 ? 20.188 -8.668 17.193 1.00 37.03 98 THR A N 1
ATOM 822 C CA . THR A 1 98 ? 20.451 -9.934 16.510 1.00 37.03 98 THR A CA 1
ATOM 823 C C . THR A 1 98 ? 19.125 -10.436 15.942 1.00 37.03 98 THR A C 1
ATOM 825 O O . THR A 1 98 ? 18.272 -10.902 16.689 1.00 37.03 98 THR A O 1
ATOM 828 N N . ALA A 1 99 ? 18.926 -10.344 14.631 1.00 34.00 99 ALA A N 1
ATOM 829 C CA . ALA A 1 99 ? 17.879 -11.100 13.953 1.00 34.00 99 ALA A CA 1
ATOM 830 C C . ALA A 1 99 ? 18.398 -11.540 12.584 1.00 34.00 99 ALA A C 1
ATOM 832 O O . ALA A 1 99 ? 18.506 -10.760 11.640 1.00 34.00 99 ALA A O 1
ATOM 833 N N . SER A 1 100 ? 18.787 -12.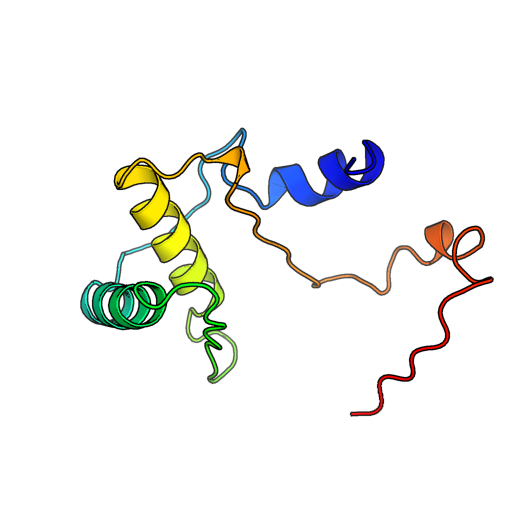812 12.547 1.00 29.81 100 SER A N 1
ATOM 834 C CA . SER A 1 100 ? 19.098 -13.593 11.358 1.00 29.81 100 SER A CA 1
ATOM 835 C C . SER A 1 100 ? 17.930 -13.536 10.373 1.00 29.81 100 SER A C 1
ATOM 837 O O . SER A 1 100 ? 16.805 -13.865 10.739 1.00 29.81 100 SER A O 1
ATOM 839 N N . ILE A 1 101 ? 18.198 -13.159 9.123 1.00 28.25 101 ILE A N 1
ATOM 840 C CA . ILE A 1 101 ? 17.315 -13.479 8.000 1.00 28.25 101 ILE A CA 1
ATOM 841 C C . ILE A 1 101 ? 18.130 -14.352 7.053 1.00 28.25 101 ILE A C 1
ATOM 843 O O . ILE A 1 101 ? 19.018 -13.881 6.345 1.00 28.25 101 ILE A O 1
ATOM 847 N N . ARG A 1 102 ? 17.830 -15.648 7.111 1.00 24.19 102 ARG A N 1
ATOM 848 C CA . ARG A 1 102 ? 18.198 -16.668 6.135 1.00 24.19 102 ARG A CA 1
ATOM 849 C C . ARG A 1 102 ? 16.964 -16.879 5.258 1.00 24.19 102 ARG A C 1
ATOM 851 O O . ARG A 1 102 ? 15.970 -17.385 5.771 1.00 24.19 102 ARG A O 1
ATOM 858 N N . VAL A 1 103 ? 17.049 -16.501 3.985 1.00 32.44 103 VAL A N 1
ATOM 859 C CA . VAL A 1 103 ? 16.350 -17.142 2.857 1.00 32.44 103 VAL A CA 1
ATOM 860 C C . VAL A 1 103 ? 17.295 -17.091 1.669 1.00 32.44 103 VAL A C 1
ATOM 862 O O . VAL A 1 103 ? 17.794 -15.978 1.392 1.00 32.44 103 VAL A O 1
#

Foldseek 3Di:
DDDPVVCVVQVVVFPPPDQDDLDDDDVVVLVVVVVQPVDPPDDDDDDDDPPPCPVSSVSNNLVVVVVVPPDRVVDGDDDDPPPPPDCVVVPPPVPDDDDDDDD

Radius of gyration: 16.47 Å; Cα contacts (8 Å, |Δi|>4): 50; chains: 1; bounding box: 40×33×35 Å

Mean predicted aligned error: 11.11 Å

pLDDT: mean 74.73, std 20.24, range [24.19, 93.25]

Solvent-accessible surface area (backbone atoms only — not comparable to full-atom values): 7083 Å² total; per-residue (Å²): 132,86,54,70,75,54,49,69,69,42,47,85,63,26,62,70,90,45,90,70,91,36,79,81,83,57,62,74,62,49,53,56,51,49,61,60,61,70,45,81,96,63,86,84,84,91,82,80,65,88,90,73,47,63,72,40,53,54,44,38,46,54,51,54,42,42,77,72,67,46,60,50,85,79,54,82,54,85,83,81,93,66,82,80,82,60,68,82,68,50,83,80,60,71,86,78,73,92,73,90,82,88,131